Protein AF-A0AAD6WP73-F1 (afdb_monomer_lite)

Organism: NCBI:txid1745969

Foldseek 3Di:
DDPPPPPPPDDDLVVVLVVCLPPDLVVLVVQLPPDVSSVVSSVCSNPVDDDDDDPDPDPPPPDD

Sequence (64 aa):
MASEVAYCTKLPTELWVRCWTRSTSQDLRSLVLVCRYFRAVCQPLLFQNLEIEAPAPEDVDRTN

pLDDT: mean 82.19, std 14.08, range [41.34, 95.38]

Radius of gyration: 21.51 Å; chains: 1; bounding box: 55×28×70 Å

InterPro domains:
  IPR036047 F-box-like domain superfamily [SSF81383] (4-43)

Secondary structure (DSSP, 8-state):
--------SS--HHHHHHHHTTS-HHHHHHHHTT-HHHHHHHHHHHTSS---PPPPPP------

Structure (mmCIF, N/CA/C/O backbone):
data_AF-A0AAD6WP73-F1
#
_entry.id   AF-A0AAD6WP73-F1
#
loop_
_atom_site.group_PDB
_atom_site.id
_atom_site.type_symbol
_atom_site.label_atom_id
_atom_site.label_alt_id
_atom_site.label_comp_id
_atom_site.label_asym_id
_atom_site.label_entity_id
_atom_site.label_seq_id
_atom_site.pdbx_PDB_ins_code
_atom_site.Cartn_x
_atom_site.Cartn_y
_atom_site.Cartn_z
_atom_site.occupancy
_atom_site.B_iso_or_equiv
_atom_site.auth_seq_id
_atom_site.auth_comp_id
_atom_site.auth_asym_id
_atom_site.auth_atom_id
_atom_site.pdbx_PDB_model_num
ATOM 1 N N . MET A 1 1 ? 27.773 -10.512 -29.962 1.00 41.34 1 MET A N 1
ATOM 2 C CA . MET A 1 1 ? 26.347 -10.881 -29.854 1.00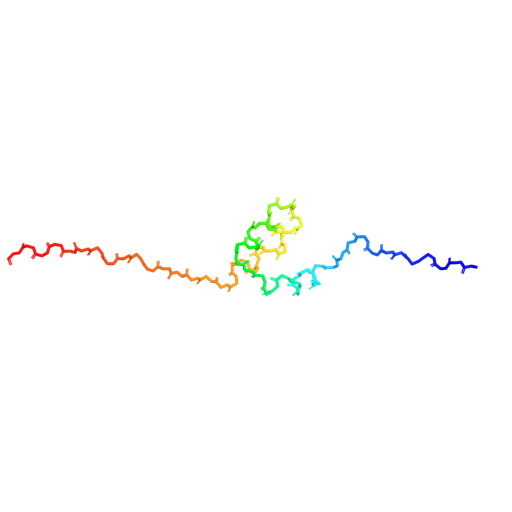 41.34 1 MET A CA 1
ATOM 3 C C . MET A 1 1 ? 25.877 -10.470 -28.470 1.00 41.34 1 MET A C 1
ATOM 5 O O . MET A 1 1 ? 26.135 -11.190 -27.518 1.00 41.34 1 MET A O 1
ATOM 9 N N . ALA A 1 2 ? 25.328 -9.262 -28.334 1.00 48.44 2 ALA A N 1
ATOM 10 C CA . ALA A 1 2 ? 24.789 -8.791 -27.063 1.00 48.44 2 ALA A CA 1
ATOM 11 C C . ALA A 1 2 ? 23.388 -9.389 -26.897 1.00 48.44 2 ALA A C 1
ATOM 13 O O . ALA A 1 2 ? 22.523 -9.169 -27.739 1.00 48.44 2 ALA A O 1
ATOM 14 N N . SER A 1 3 ? 23.190 -10.199 -25.862 1.00 53.59 3 SER A N 1
ATOM 15 C CA . SER A 1 3 ? 21.870 -10.665 -25.455 1.00 53.59 3 SER A CA 1
ATOM 16 C C . SER A 1 3 ? 21.075 -9.463 -24.947 1.00 53.59 3 SER A C 1
ATOM 18 O O . SER A 1 3 ? 21.383 -8.940 -23.875 1.00 53.59 3 SER A O 1
ATOM 20 N N . GLU A 1 4 ? 20.084 -9.006 -25.713 1.00 58.22 4 GLU A N 1
ATOM 21 C CA . GLU A 1 4 ? 19.079 -8.058 -25.232 1.00 58.22 4 GLU A CA 1
ATOM 22 C C . GLU A 1 4 ? 18.318 -8.716 -24.082 1.00 58.22 4 GLU A C 1
ATOM 24 O O . GLU A 1 4 ? 17.426 -9.543 -24.271 1.00 58.22 4 GLU A O 1
ATOM 29 N N . VAL A 1 5 ? 18.715 -8.380 -22.857 1.00 62.53 5 VAL A N 1
ATOM 30 C CA . VAL A 1 5 ? 17.920 -8.688 -21.677 1.00 62.53 5 VAL A CA 1
ATOM 31 C C . VAL A 1 5 ? 16.680 -7.813 -21.786 1.00 62.53 5 VAL A C 1
ATOM 33 O O . VAL A 1 5 ? 16.742 -6.607 -21.557 1.00 62.53 5 VAL A O 1
ATOM 36 N N . ALA A 1 6 ? 15.560 -8.409 -22.187 1.00 64.19 6 ALA A N 1
ATOM 37 C CA . ALA A 1 6 ? 14.263 -7.759 -22.142 1.00 64.19 6 ALA A CA 1
ATOM 38 C C . ALA A 1 6 ? 13.953 -7.429 -20.677 1.00 64.19 6 ALA A C 1
ATOM 40 O O . ALA A 1 6 ? 13.471 -8.271 -19.917 1.00 64.19 6 ALA A O 1
ATOM 41 N N . TYR A 1 7 ? 14.293 -6.212 -20.251 1.00 60.91 7 TYR A N 1
ATOM 42 C CA . TYR A 1 7 ? 13.922 -5.723 -18.936 1.00 60.91 7 TYR A CA 1
ATOM 43 C C . TYR A 1 7 ? 12.402 -5.740 -18.860 1.00 60.91 7 TYR A C 1
ATOM 45 O O . TYR A 1 7 ? 11.716 -5.092 -19.652 1.00 60.91 7 TYR A O 1
ATOM 53 N N . CYS A 1 8 ? 11.874 -6.520 -17.921 1.00 61.25 8 CYS A N 1
ATOM 54 C CA . CYS A 1 8 ? 10.449 -6.542 -17.662 1.00 61.25 8 CYS A CA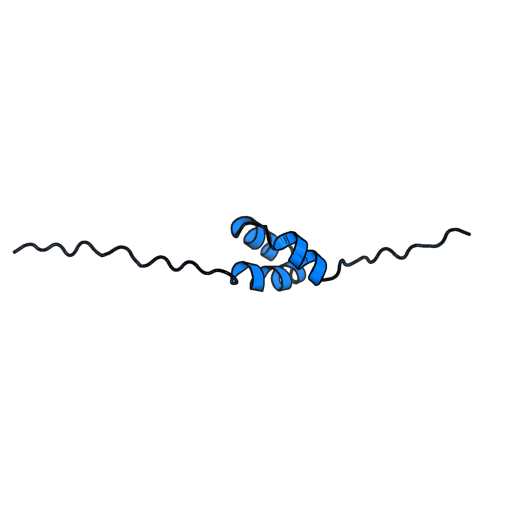 1
ATOM 55 C C . CYS A 1 8 ? 10.041 -5.128 -17.228 1.00 61.25 8 CYS A C 1
ATOM 57 O O . CYS A 1 8 ? 10.368 -4.684 -16.129 1.00 61.25 8 CYS A O 1
ATOM 59 N N . THR A 1 9 ? 9.368 -4.394 -18.116 1.00 71.12 9 THR A N 1
ATOM 60 C CA . THR A 1 9 ? 8.997 -2.983 -17.902 1.00 71.12 9 THR A CA 1
ATOM 61 C C . THR A 1 9 ? 7.951 -2.812 -16.803 1.00 71.12 9 THR A C 1
ATOM 63 O O . THR A 1 9 ? 7.675 -1.693 -16.372 1.00 71.12 9 THR A O 1
ATOM 66 N N . LYS A 1 10 ? 7.367 -3.920 -16.332 1.00 74.19 10 LYS A N 1
ATOM 67 C CA . LYS A 1 10 ? 6.443 -3.967 -15.206 1.00 74.19 10 LYS A CA 1
ATOM 68 C C . LYS A 1 10 ? 6.896 -5.034 -14.226 1.00 74.19 10 LYS A C 1
ATOM 70 O O . LYS A 1 10 ? 6.882 -6.223 -14.527 1.00 74.19 10 LYS A O 1
ATOM 75 N N . LEU A 1 11 ? 7.273 -4.587 -13.037 1.00 83.62 11 LEU A N 1
ATOM 76 C CA . LEU A 1 11 ? 7.522 -5.474 -11.914 1.00 83.62 11 LEU A CA 1
ATOM 77 C C . LEU A 1 11 ? 6.211 -6.223 -11.570 1.00 83.62 11 LEU A C 1
ATOM 79 O O . LEU A 1 11 ? 5.164 -5.570 -11.499 1.00 83.62 11 LEU A O 1
ATOM 83 N N . PRO A 1 12 ? 6.242 -7.554 -11.373 1.00 88.50 12 PRO A N 1
ATOM 84 C CA . PRO A 1 12 ? 5.086 -8.327 -10.932 1.00 88.50 12 PRO A CA 1
ATOM 85 C C . PRO A 1 12 ? 4.447 -7.776 -9.654 1.00 88.50 12 PRO A C 1
ATOM 87 O O . PRO A 1 12 ? 5.131 -7.249 -8.771 1.00 88.50 12 PRO A O 1
ATOM 90 N N . THR A 1 13 ? 3.131 -7.943 -9.537 1.00 89.12 13 THR A N 1
ATOM 91 C CA . THR A 1 13 ? 2.344 -7.441 -8.404 1.00 89.12 13 THR A CA 1
ATOM 92 C C . THR A 1 13 ? 2.845 -7.990 -7.070 1.00 89.12 13 THR A C 1
ATOM 94 O O . THR A 1 13 ? 2.924 -7.256 -6.091 1.00 89.12 13 THR A O 1
ATOM 97 N N . GLU A 1 14 ? 3.249 -9.256 -7.029 1.00 91.50 14 GLU A N 1
ATOM 98 C CA . GLU A 1 14 ? 3.727 -9.941 -5.827 1.00 91.50 14 GLU A CA 1
ATOM 99 C C . GLU A 1 14 ? 4.988 -9.283 -5.260 1.00 91.50 14 GLU A C 1
ATOM 101 O O . GLU A 1 14 ? 5.187 -9.250 -4.044 1.00 91.50 14 GLU A O 1
ATOM 106 N N . LEU A 1 15 ? 5.837 -8.735 -6.133 1.00 91.44 15 LEU A N 1
ATOM 107 C CA . LEU A 1 15 ? 7.039 -8.028 -5.710 1.00 91.44 15 LEU A CA 1
ATOM 108 C C . LEU A 1 15 ? 6.690 -6.659 -5.122 1.00 91.44 15 LEU A C 1
ATOM 110 O O . LEU A 1 15 ? 7.213 -6.319 -4.063 1.00 91.44 15 LEU A O 1
ATOM 114 N N . TRP A 1 16 ? 5.748 -5.925 -5.724 1.00 91.75 16 TRP A N 1
ATOM 115 C CA . TRP A 1 16 ? 5.242 -4.676 -5.144 1.00 91.75 16 TRP A CA 1
ATOM 116 C C . TRP A 1 16 ? 4.600 -4.890 -3.775 1.00 91.75 16 TRP A C 1
ATOM 118 O O . TRP A 1 16 ? 4.901 -4.152 -2.837 1.00 91.75 16 TRP A O 1
ATOM 128 N N . VAL A 1 17 ? 3.779 -5.936 -3.633 1.00 92.31 17 VAL A N 1
ATOM 129 C CA . VAL A 1 17 ? 3.176 -6.312 -2.347 1.00 92.31 17 VAL A CA 1
ATOM 130 C C . VAL A 1 17 ? 4.264 -6.514 -1.297 1.00 92.31 17 VAL A C 1
ATOM 132 O O . VAL A 1 17 ? 4.185 -5.916 -0.226 1.00 92.31 17 VAL A O 1
ATOM 135 N N . ARG A 1 18 ? 5.320 -7.280 -1.606 1.00 92.50 18 ARG A N 1
ATOM 136 C CA . ARG A 1 18 ? 6.446 -7.500 -0.680 1.00 92.50 18 ARG A CA 1
ATOM 137 C C . ARG A 1 18 ? 7.176 -6.208 -0.318 1.00 92.50 18 ARG A C 1
ATOM 139 O O . ARG A 1 18 ? 7.516 -6.027 0.848 1.00 92.50 18 ARG A O 1
ATOM 146 N N . CYS A 1 19 ? 7.393 -5.313 -1.282 1.00 91.94 19 CYS A N 1
ATOM 147 C CA . CYS A 1 19 ? 8.024 -4.014 -1.036 1.00 91.94 19 CYS A CA 1
ATOM 148 C C . CYS A 1 19 ? 7.203 -3.143 -0.076 1.00 91.94 19 CYS A C 1
ATOM 150 O O . CYS A 1 19 ? 7.777 -2.473 0.778 1.00 91.94 19 CYS A O 1
ATOM 152 N N . TRP A 1 20 ? 5.875 -3.170 -0.191 1.00 92.94 20 TRP A N 1
ATOM 153 C CA . TRP A 1 20 ? 4.987 -2.285 0.566 1.00 92.94 20 TRP A CA 1
ATOM 154 C C . TRP A 1 20 ? 4.356 -2.918 1.806 1.00 92.94 20 TRP A C 1
ATOM 156 O O . TRP A 1 20 ? 3.691 -2.227 2.569 1.00 92.94 20 TRP A O 1
ATOM 166 N N . THR A 1 21 ? 4.606 -4.203 2.070 1.00 90.94 21 THR A N 1
ATOM 167 C CA . THR A 1 21 ? 4.096 -4.901 3.267 1.00 90.94 21 THR A CA 1
ATOM 168 C C . THR A 1 21 ? 4.547 -4.232 4.574 1.00 90.94 21 THR A C 1
ATOM 170 O O . THR A 1 21 ? 3.867 -4.335 5.587 1.00 90.94 21 THR A O 1
ATOM 173 N N . ARG A 1 22 ? 5.702 -3.552 4.570 1.00 88.88 22 ARG A N 1
ATOM 174 C CA . ARG A 1 22 ? 6.267 -2.865 5.747 1.00 88.88 22 ARG A CA 1
ATOM 175 C C . ARG A 1 22 ? 6.089 -1.343 5.715 1.00 88.88 22 ARG A C 1
ATOM 177 O O . ARG A 1 22 ? 6.661 -0.654 6.554 1.00 88.88 22 ARG A O 1
ATOM 184 N N . SER A 1 23 ? 5.361 -0.817 4.733 1.00 91.25 23 SER A N 1
ATOM 185 C CA . SER A 1 23 ? 5.095 0.618 4.615 1.00 91.25 23 SER A CA 1
ATOM 186 C C . SER A 1 23 ? 4.037 1.062 5.623 1.00 91.25 23 SER A C 1
ATOM 188 O O . SER A 1 23 ? 3.161 0.285 5.998 1.00 91.25 23 SER A O 1
ATOM 190 N N . THR A 1 24 ? 4.097 2.324 6.049 1.00 91.50 24 THR A N 1
ATOM 191 C CA . THR A 1 24 ? 3.084 2.876 6.955 1.00 91.50 24 THR A CA 1
ATOM 192 C C . THR A 1 24 ? 1.760 3.106 6.223 1.00 91.50 24 THR A C 1
ATOM 194 O O . THR A 1 24 ? 1.722 3.271 5.000 1.00 91.50 24 THR A O 1
ATOM 197 N N . SER A 1 25 ? 0.655 3.207 6.966 1.00 89.75 25 SER A N 1
ATOM 198 C CA . SER A 1 25 ? -0.650 3.572 6.398 1.00 89.75 25 SER A CA 1
ATOM 199 C C . SER A 1 25 ? -0.613 4.920 5.664 1.00 89.75 25 SER A C 1
ATOM 201 O O . SER A 1 25 ? -1.325 5.105 4.678 1.00 89.75 25 SER A O 1
ATOM 203 N N . GLN A 1 26 ? 0.232 5.859 6.103 1.00 92.38 26 GLN A N 1
ATOM 204 C CA . GLN A 1 26 ? 0.423 7.150 5.438 1.00 92.38 26 GLN A CA 1
ATOM 205 C C . GLN A 1 26 ? 1.122 6.998 4.077 1.00 92.38 26 GLN A C 1
ATOM 207 O O . GLN A 1 26 ? 0.6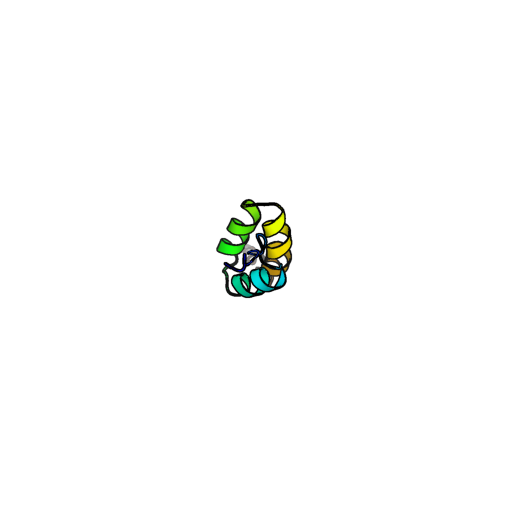77 7.583 3.083 1.00 92.38 26 GLN A O 1
ATOM 212 N N . ASP A 1 27 ? 2.164 6.171 4.004 1.00 93.88 27 ASP A N 1
ATOM 213 C CA . ASP A 1 27 ? 2.881 5.900 2.753 1.00 93.88 27 ASP A CA 1
ATOM 214 C C . ASP A 1 27 ? 1.980 5.171 1.754 1.00 93.88 27 ASP A C 1
ATOM 216 O O . ASP A 1 27 ? 1.887 5.553 0.587 1.00 93.88 27 ASP A O 1
ATOM 220 N N . LEU A 1 28 ? 1.245 4.159 2.224 1.00 93.50 28 LEU A N 1
ATOM 221 C CA . LEU A 1 28 ? 0.304 3.407 1.398 1.00 93.50 28 LEU A CA 1
ATOM 222 C C . LEU A 1 28 ? -0.816 4.305 0.850 1.00 93.50 28 LEU A C 1
ATOM 224 O O . LEU A 1 28 ? -1.172 4.184 -0.323 1.00 93.50 28 LEU A O 1
ATOM 228 N N . ARG A 1 29 ? -1.340 5.249 1.649 1.00 94.00 29 ARG A N 1
ATOM 229 C CA . ARG A 1 29 ? -2.312 6.256 1.176 1.00 94.00 29 ARG A CA 1
ATOM 230 C C . ARG A 1 29 ? -1.728 7.131 0.068 1.00 94.00 29 ARG A C 1
ATOM 232 O O . ARG A 1 29 ? -2.423 7.406 -0.906 1.00 94.00 29 ARG A O 1
ATOM 239 N N . SER A 1 30 ? -0.460 7.518 0.184 1.00 95.38 30 SER A N 1
ATOM 240 C CA . SER A 1 30 ? 0.235 8.297 -0.848 1.00 95.38 30 SER A CA 1
ATOM 241 C C . SER A 1 30 ? 0.407 7.488 -2.141 1.00 95.38 30 SER A C 1
ATOM 243 O O . SER A 1 30 ? 0.124 7.986 -3.229 1.00 95.38 30 SER A O 1
ATOM 245 N N . LEU A 1 31 ? 0.780 6.208 -2.032 1.00 93.62 31 LEU A N 1
ATOM 246 C CA . LEU A 1 31 ? 0.967 5.303 -3.173 1.00 93.62 31 LEU A CA 1
ATOM 247 C C . LEU A 1 31 ? -0.322 5.056 -3.968 1.00 93.62 31 LEU A C 1
ATOM 249 O O . LEU A 1 31 ? -0.289 5.016 -5.200 1.00 93.62 31 LEU A O 1
ATOM 253 N N . VAL A 1 32 ? -1.470 4.956 -3.291 1.00 94.38 32 VAL A N 1
ATOM 254 C CA . VAL A 1 32 ? -2.791 4.800 -3.932 1.00 94.38 32 VAL A CA 1
ATOM 255 C C . VAL A 1 32 ? -3.110 5.941 -4.910 1.00 94.38 32 VAL A C 1
ATOM 257 O O . VAL A 1 32 ? -3.855 5.735 -5.871 1.00 94.38 32 VAL A O 1
ATOM 260 N N . LEU A 1 33 ? -2.549 7.133 -4.693 1.00 94.44 33 LEU A N 1
ATOM 261 C CA . LEU A 1 33 ? -2.808 8.316 -5.516 1.00 94.44 33 LEU A CA 1
ATOM 262 C C . LEU A 1 33 ? -1.910 8.407 -6.759 1.00 94.44 33 LEU A C 1
ATOM 264 O O . LEU A 1 33 ? -2.213 9.183 -7.661 1.00 94.44 33 LEU A O 1
ATOM 268 N N . VAL A 1 34 ? -0.843 7.605 -6.846 1.00 94.06 34 VAL A N 1
ATOM 269 C CA . VAL A 1 34 ? 0.128 7.668 -7.953 1.00 94.06 34 VAL A CA 1
ATOM 270 C C . VAL A 1 34 ? -0.476 7.152 -9.259 1.00 94.06 34 VAL A C 1
ATOM 272 O O . VAL A 1 34 ? -0.367 7.792 -10.302 1.00 94.06 34 VAL A O 1
ATOM 275 N N . CYS A 1 35 ? -1.102 5.972 -9.229 1.00 93.19 35 CYS A N 1
ATOM 276 C CA . CYS A 1 35 ? -1.761 5.399 -10.399 1.00 93.19 35 CYS A CA 1
ATOM 277 C C . CYS A 1 35 ? -2.796 4.329 -10.022 1.00 93.19 35 CYS A C 1
ATOM 279 O O . CYS A 1 35 ? -2.799 3.784 -8.918 1.00 93.19 35 CYS A O 1
ATOM 281 N N . ARG A 1 36 ? -3.651 3.961 -10.988 1.00 93.94 36 ARG A N 1
ATOM 282 C CA . ARG A 1 36 ? -4.674 2.911 -10.808 1.00 93.94 36 ARG A CA 1
ATOM 283 C C . ARG A 1 36 ? -4.075 1.552 -10.435 1.00 93.94 36 ARG A C 1
ATOM 285 O O . ARG A 1 36 ? -4.694 0.810 -9.681 1.00 93.94 36 ARG A O 1
ATOM 292 N N . TYR A 1 37 ? -2.886 1.237 -10.951 1.00 92.00 37 TYR A N 1
ATOM 293 C CA . TYR A 1 37 ? -2.202 -0.015 -10.636 1.00 92.00 37 TYR A CA 1
ATOM 294 C C . TYR A 1 37 ? -1.767 -0.049 -9.167 1.00 92.00 37 TYR A C 1
ATOM 296 O O . TYR A 1 37 ? -2.100 -0.991 -8.459 1.00 92.00 37 TYR A O 1
ATOM 304 N N . PHE A 1 38 ? -1.136 1.014 -8.666 1.00 93.44 38 PHE A N 1
ATOM 305 C CA . PHE A 1 38 ? -0.725 1.096 -7.260 1.00 93.44 38 PHE A CA 1
ATOM 306 C C . PHE A 1 38 ? -1.930 1.104 -6.326 1.00 93.44 38 PHE A C 1
ATOM 308 O O . PHE A 1 38 ? -1.911 0.423 -5.307 1.00 93.44 38 PHE A O 1
ATOM 315 N N . ARG A 1 39 ? -3.025 1.769 -6.713 1.00 94.12 39 ARG A N 1
ATOM 316 C CA . ARG A 1 39 ? -4.295 1.676 -5.986 1.00 94.12 39 ARG A CA 1
ATOM 317 C C . ARG A 1 39 ? -4.748 0.230 -5.797 1.00 94.12 39 ARG A C 1
ATOM 319 O O . ARG A 1 39 ? -5.072 -0.140 -4.675 1.00 94.12 39 ARG A O 1
ATOM 326 N N . ALA A 1 40 ? -4.737 -0.578 -6.857 1.00 93.56 40 ALA A N 1
ATOM 327 C CA . ALA A 1 40 ? -5.152 -1.979 -6.782 1.00 93.56 40 ALA A CA 1
ATOM 328 C C . ALA A 1 40 ? -4.251 -2.817 -5.856 1.00 93.56 40 ALA A C 1
ATOM 330 O O . ALA A 1 40 ? -4.744 -3.702 -5.163 1.00 93.56 40 ALA A O 1
ATOM 331 N N . VAL A 1 41 ? -2.950 -2.519 -5.810 1.00 93.19 41 VAL A N 1
ATOM 332 C CA . VAL A 1 4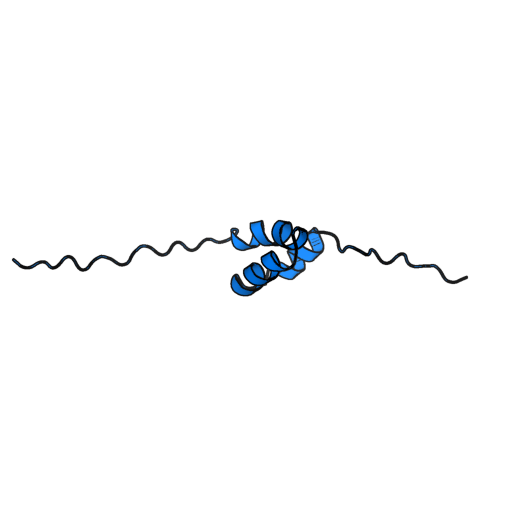1 ? -1.985 -3.237 -4.962 1.00 93.19 41 VAL A CA 1
ATOM 333 C C . VAL A 1 41 ? -2.032 -2.780 -3.497 1.00 93.19 41 VAL A C 1
ATOM 335 O O . VAL A 1 41 ? -1.984 -3.610 -2.595 1.00 93.19 41 VAL A O 1
ATOM 338 N N . CYS A 1 42 ? -2.138 -1.476 -3.235 1.00 93.88 42 CYS A N 1
ATOM 339 C CA . CYS A 1 42 ? -2.082 -0.909 -1.884 1.00 93.88 42 CYS A CA 1
ATOM 340 C C . CYS A 1 42 ? -3.406 -1.015 -1.119 1.00 93.88 42 CYS A C 1
ATOM 342 O O . CYS A 1 42 ? -3.391 -1.027 0.108 1.00 93.88 42 CYS A O 1
ATOM 344 N N . GLN A 1 43 ? -4.550 -1.087 -1.808 1.00 91.44 43 GLN A N 1
ATOM 345 C CA . GLN A 1 43 ? -5.860 -1.178 -1.160 1.00 91.44 43 GLN A CA 1
ATOM 346 C C . GLN A 1 43 ? -5.968 -2.353 -0.164 1.00 91.44 43 GLN A C 1
ATOM 348 O O . GLN A 1 43 ? -6.326 -2.094 0.982 1.00 91.44 43 GLN A O 1
ATOM 353 N N . PRO A 1 44 ? -5.624 -3.609 -0.512 1.00 92.44 44 PRO A N 1
ATOM 354 C CA . PRO A 1 44 ? -5.666 -4.706 0.457 1.00 92.44 44 PRO A CA 1
ATOM 355 C C . PRO A 1 44 ? -4.686 -4.520 1.624 1.00 92.44 44 PRO A C 1
ATOM 357 O O . PRO A 1 44 ? -5.004 -4.921 2.737 1.00 92.44 44 PRO A O 1
ATOM 360 N N . LEU A 1 45 ? -3.534 -3.872 1.404 1.00 91.44 45 LEU A N 1
ATOM 361 C CA . LEU A 1 45 ? -2.554 -3.593 2.462 1.00 91.44 45 LEU A CA 1
ATOM 362 C C . LEU A 1 45 ? -3.066 -2.543 3.461 1.00 91.44 45 LEU A C 1
ATOM 364 O O . LEU A 1 45 ? -2.857 -2.681 4.661 1.00 91.44 45 LEU A O 1
ATOM 368 N N . LEU A 1 46 ? -3.782 -1.521 2.982 1.00 89.81 46 LEU A N 1
ATOM 369 C CA . LEU A 1 46 ? -4.364 -0.467 3.825 1.00 89.81 46 LEU A CA 1
ATOM 370 C C . LEU A 1 46 ? -5.457 -0.969 4.763 1.00 89.81 46 LEU A C 1
ATOM 372 O O . LEU A 1 46 ? -5.622 -0.427 5.851 1.00 89.81 46 LEU A O 1
ATOM 376 N N . PHE A 1 47 ? -6.219 -1.966 4.323 1.00 88.00 47 PHE A N 1
ATOM 377 C CA . PHE A 1 47 ? -7.341 -2.521 5.077 1.00 88.00 47 PHE A CA 1
ATOM 378 C C . PHE A 1 47 ? -7.004 -3.865 5.731 1.00 88.00 47 PHE A C 1
ATOM 380 O O . PHE A 1 47 ? -7.902 -4.541 6.223 1.00 88.00 47 PHE A O 1
ATOM 387 N N . GLN A 1 48 ? -5.724 -4.256 5.750 1.00 86.25 48 GLN A N 1
ATOM 388 C CA . GLN A 1 48 ? -5.290 -5.494 6.396 1.00 86.25 48 GLN A CA 1
ATOM 389 C C . GLN A 1 48 ? -5.423 -5.418 7.923 1.00 86.25 48 GLN A C 1
ATOM 391 O O . GLN A 1 48 ? -5.786 -6.410 8.548 1.00 86.25 48 GLN A O 1
ATOM 396 N N . ASN A 1 49 ? -5.148 -4.250 8.510 1.00 78.19 49 ASN A N 1
ATOM 397 C CA . ASN A 1 49 ? -5.279 -3.996 9.943 1.00 78.19 49 ASN A CA 1
ATOM 398 C C . ASN A 1 49 ? -6.090 -2.712 10.141 1.00 78.19 49 ASN A C 1
ATOM 400 O O . ASN A 1 49 ? -5.630 -1.623 9.800 1.00 78.19 49 ASN A O 1
ATOM 404 N N . LEU A 1 50 ? -7.313 -2.854 10.651 1.00 79.94 50 LEU A N 1
ATOM 405 C CA . LEU A 1 50 ? -8.205 -1.745 10.978 1.00 79.94 50 LEU A CA 1
ATOM 406 C C . LEU A 1 50 ? -8.264 -1.597 12.494 1.00 79.94 50 LEU A C 1
ATOM 408 O O . LEU A 1 50 ? -8.805 -2.455 13.187 1.00 79.94 50 LEU A O 1
ATOM 412 N N . GLU A 1 51 ? -7.719 -0.495 12.990 1.00 78.88 51 GLU A N 1
ATOM 413 C CA . GLU A 1 51 ? -7.903 -0.075 14.373 1.00 78.88 51 GLU A CA 1
ATOM 414 C C . GLU A 1 51 ? -9.167 0.781 14.428 1.00 78.88 51 GLU A C 1
ATOM 416 O O . GLU A 1 51 ? -9.253 1.836 13.797 1.00 78.88 51 GLU A O 1
ATOM 421 N N . ILE A 1 52 ? -10.185 0.277 15.121 1.00 81.81 52 ILE A N 1
ATOM 422 C CA . ILE A 1 52 ? -11.418 1.017 15.367 1.00 81.81 52 ILE A CA 1
ATOM 423 C C . ILE A 1 52 ? -11.241 1.712 16.707 1.00 81.81 52 ILE A C 1
ATOM 425 O O . ILE A 1 52 ? -11.194 1.057 17.748 1.00 81.81 52 ILE A O 1
ATOM 429 N N . GLU A 1 53 ? -11.144 3.034 16.675 1.00 82.75 53 GLU A N 1
ATOM 430 C CA . GLU A 1 53 ? -11.199 3.833 17.889 1.00 82.75 53 GLU A CA 1
ATOM 431 C C . GLU A 1 53 ? -12.667 3.988 18.295 1.00 82.75 53 GLU A C 1
ATOM 433 O O . GLU A 1 53 ? -13.501 4.455 17.513 1.00 82.75 53 GLU A O 1
ATOM 438 N N . ALA A 1 54 ? -13.003 3.520 19.498 1.00 83.31 54 ALA A N 1
ATOM 439 C CA . ALA A 1 54 ? -14.329 3.743 20.050 1.00 83.31 54 ALA A CA 1
ATOM 440 C C . ALA A 1 54 ? -14.526 5.251 20.275 1.00 83.31 54 ALA A C 1
ATOM 442 O O . ALA A 1 54 ? -13.582 5.923 20.702 1.00 83.31 54 ALA A O 1
ATOM 443 N N . PRO A 1 55 ? -15.726 5.796 20.012 1.00 81.50 55 PRO A N 1
ATOM 444 C CA . PRO A 1 55 ? -16.010 7.180 20.359 1.00 81.50 55 PRO A CA 1
ATOM 445 C C . PRO A 1 55 ? -15.753 7.381 21.855 1.00 81.50 55 PRO A C 1
ATOM 447 O O . PRO A 1 55 ? -16.083 6.510 22.667 1.00 81.50 55 PRO A O 1
ATOM 450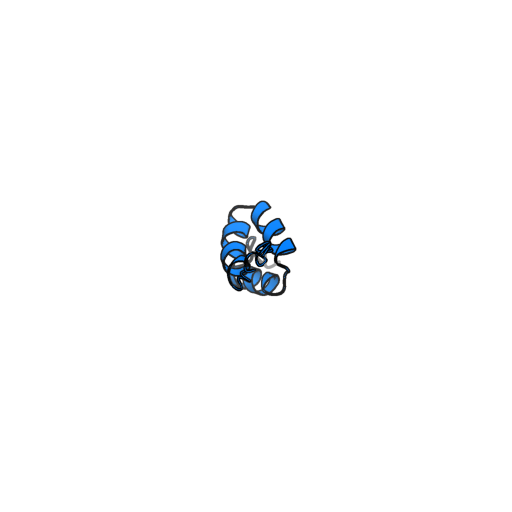 N N . ALA A 1 56 ? -15.129 8.508 22.205 1.00 81.69 56 ALA A N 1
ATOM 451 C CA . ALA A 1 56 ? -14.881 8.851 23.598 1.00 81.69 56 ALA A CA 1
ATOM 452 C C . ALA A 1 56 ? -16.205 8.784 24.379 1.00 81.69 56 ALA A C 1
ATOM 454 O O . ALA A 1 56 ? -17.238 9.186 23.832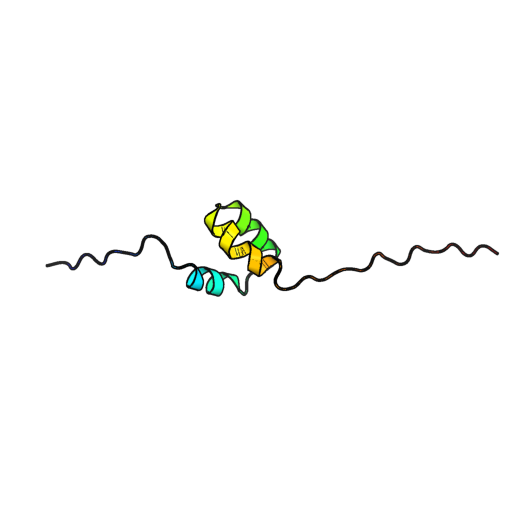 1.00 81.69 56 ALA A O 1
ATOM 455 N N . PRO A 1 57 ? -16.203 8.265 25.621 1.00 83.06 57 PRO A N 1
ATOM 456 C CA . PRO A 1 57 ? -17.395 8.305 26.448 1.00 83.06 57 PRO A CA 1
ATOM 457 C C . PRO A 1 57 ? -17.807 9.768 26.586 1.00 83.06 57 PRO A C 1
ATOM 459 O O . PRO A 1 57 ? -17.039 10.599 27.061 1.00 83.06 57 PRO A O 1
ATOM 462 N N . GLU A 1 58 ? -19.000 10.079 26.099 1.00 75.69 58 GLU A N 1
ATOM 463 C CA . GLU A 1 58 ? -19.635 11.372 26.299 1.00 75.69 58 GLU A CA 1
ATOM 464 C C . GLU A 1 58 ? -19.738 11.584 27.814 1.00 75.69 58 GLU A C 1
ATOM 466 O O . GLU A 1 58 ? -20.250 10.713 28.524 1.00 75.69 58 GLU A O 1
ATOM 471 N N . ASP A 1 59 ? -19.178 12.693 28.314 1.00 65.94 59 ASP A N 1
ATOM 472 C CA . ASP A 1 59 ? -19.280 13.095 29.715 1.00 65.94 59 ASP A CA 1
ATOM 473 C C . ASP A 1 59 ? -20.765 13.284 30.031 1.00 65.94 59 ASP A C 1
ATOM 475 O O . ASP A 1 59 ? -21.349 14.344 29.806 1.00 65.94 59 ASP A O 1
ATOM 479 N N . VAL A 1 60 ? -21.416 12.213 30.489 1.00 66.50 60 VAL A N 1
ATOM 480 C CA . VAL A 1 60 ? -22.785 12.267 30.986 1.00 66.50 60 VAL A CA 1
ATOM 481 C C . VAL A 1 60 ? -22.728 13.124 32.241 1.00 66.50 60 VAL A C 1
ATOM 483 O O . VAL A 1 60 ? -22.383 12.632 33.317 1.00 66.50 60 VAL A O 1
ATOM 486 N N . ASP A 1 61 ? -23.024 14.412 32.072 1.00 62.81 61 ASP A N 1
ATOM 487 C CA . ASP A 1 61 ? -23.157 15.401 33.132 1.00 62.81 61 ASP A CA 1
ATOM 488 C C . ASP A 1 61 ? -24.254 14.926 34.093 1.00 62.81 61 ASP A C 1
ATOM 490 O O . ASP A 1 61 ? -25.452 15.125 33.892 1.00 62.81 61 ASP A O 1
ATOM 494 N N . ARG A 1 62 ? -23.842 14.174 35.116 1.00 58.78 62 ARG A N 1
ATOM 495 C CA . ARG A 1 62 ? -24.704 13.738 36.211 1.00 58.78 62 ARG A CA 1
ATOM 496 C C . ARG A 1 62 ? -24.815 14.888 37.199 1.00 58.78 62 ARG A C 1
ATOM 498 O O . ARG A 1 62 ? -24.251 14.837 38.288 1.00 58.78 62 ARG A O 1
ATOM 505 N N . THR A 1 63 ? -25.564 15.916 36.821 1.00 63.72 63 THR A N 1
ATOM 506 C CA . THR A 1 63 ? -26.166 16.834 37.784 1.00 63.72 63 THR A CA 1
ATOM 507 C C . THR A 1 63 ? -27.439 16.188 38.334 1.00 63.72 63 THR A C 1
ATOM 509 O O . THR A 1 63 ? -28.487 16.198 37.691 1.00 63.72 63 THR A O 1
ATOM 512 N N . ASN A 1 64 ? -27.337 15.589 39.524 1.00 49.38 64 ASN A N 1
ATOM 513 C CA . ASN A 1 64 ? -28.445 15.485 40.478 1.00 49.38 64 ASN A CA 1
ATOM 514 C C . ASN A 1 64 ? -27.897 15.436 41.905 1.00 49.38 64 ASN A C 1
ATOM 516 O O . ASN A 1 64 ? -27.130 14.489 42.194 1.00 49.38 64 ASN A O 1
#